Protein AF-A0A395HF43-F1 (afdb_monomer_lite)

Organism: Aspergillus homomorphus (strain CBS 101889) (NCBI:txid1450537)

Secondary structure (DSSP, 8-state):
-EEEPPHHHHHHHHHHHHHHHHHHTT-TT-SSEEEE-TTS-EEEE-HHHHHHHHHHHHHTT--TTEEEEEEEESS-EEEE-TTS-EEEEESSTT-EEETTEE--TTEEEEE-SSEEEEPTTEEEEEEEE---

Radius of gyration: 13.82 Å; chains: 1; bounding box: 33×29×32 Å

Sequence (132 aa):
MIRSLPDEAETVRLEIKRMIASADGGDTLAEVDRLESRDGRVLYMGASLGQKISFLMQSLEIRPDWGWTLWHFPVSKRILNEHHNMQLVPLSGNSTISPGGPLPEGFLTHITEEELTLSPGSTVIIFMKRSS

Foldseek 3Di:
DKDFQDPQLLVLLVVLLVLVVCVVVVPPPRQWDWDQDPVRKIWIDHDVSVVSVVSSCVSVVNDPQKDKTKIAAQAKDKDFQQVLWKKKAWSDQQKAKVPPGGDHHRMIDTGRDRMIIIHHGTIMMMIHRDDD

pLDDT: mean 92.55, std 7.64, range [50.38, 98.31]

Structure (mmCIF, N/CA/C/O backbone):
data_AF-A0A395HF43-F1
#
_entry.id   AF-A0A395HF43-F1
#
loop_
_atom_site.group_PDB
_atom_site.id
_atom_site.type_symbol
_atom_site.label_atom_id
_atom_site.label_alt_id
_atom_site.label_comp_id
_atom_site.label_asym_id
_atom_site.label_entity_id
_atom_site.label_seq_id
_atom_site.pdbx_PDB_ins_code
_atom_site.Cartn_x
_atom_site.Cartn_y
_atom_site.Cartn_z
_atom_site.occupancy
_atom_site.B_iso_or_equiv
_atom_site.auth_seq_id
_atom_site.auth_comp_id
_atom_site.auth_asym_id
_atom_site.auth_atom_id
_atom_site.pdbx_PDB_model_num
ATOM 1 N N . MET A 1 1 ? -8.107 9.956 10.018 1.00 83.12 1 MET A N 1
ATOM 2 C CA . MET A 1 1 ? -7.086 10.462 10.981 1.00 83.12 1 MET A CA 1
ATOM 3 C C . MET A 1 1 ? -5.701 10.196 10.406 1.00 83.12 1 MET A C 1
ATOM 5 O O . MET A 1 1 ? -5.516 9.122 9.853 1.00 83.12 1 MET A O 1
ATOM 9 N N . ILE A 1 2 ? -4.748 11.127 10.508 1.00 92.62 2 ILE A N 1
ATOM 10 C CA . ILE A 1 2 ? -3.366 10.940 10.026 1.00 92.62 2 ILE A CA 1
ATOM 11 C C . ILE A 1 2 ? -2.392 10.936 11.209 1.00 92.62 2 ILE A C 1
ATOM 13 O O . ILE A 1 2 ? -2.533 11.761 12.111 1.00 92.62 2 ILE A O 1
ATOM 17 N N . ARG A 1 3 ? -1.422 10.015 11.222 1.00 95.56 3 ARG A N 1
ATOM 18 C CA . ARG A 1 3 ? -0.340 9.982 12.223 1.00 95.56 3 ARG A CA 1
ATOM 19 C C . ARG A 1 3 ? 1.011 9.705 11.576 1.00 95.56 3 ARG A C 1
ATOM 21 O O . ARG A 1 3 ? 1.072 8.977 10.589 1.00 95.56 3 ARG A O 1
ATOM 28 N N . SER A 1 4 ? 2.079 10.266 12.137 1.00 97.44 4 SER A N 1
ATOM 29 C CA . SER A 1 4 ? 3.449 9.966 11.702 1.00 97.44 4 SER A CA 1
ATOM 30 C C . SER A 1 4 ? 3.786 8.504 11.976 1.00 97.44 4 SER A C 1
ATOM 32 O O . SER A 1 4 ? 3.353 7.947 12.990 1.00 97.44 4 SER A O 1
ATOM 34 N N . LEU A 1 5 ? 4.565 7.892 11.089 1.00 97.62 5 LEU A N 1
ATOM 35 C CA . LEU A 1 5 ? 5.167 6.592 11.353 1.00 97.62 5 LEU A CA 1
ATOM 36 C C . LEU A 1 5 ? 6.283 6.755 12.403 1.00 97.62 5 LEU A C 1
ATOM 38 O O . LEU A 1 5 ? 7.015 7.746 12.347 1.00 97.62 5 LEU A O 1
ATOM 42 N N . PRO A 1 6 ? 6.423 5.815 13.353 1.00 97.25 6 PRO A N 1
ATOM 43 C CA . PRO A 1 6 ? 7.633 5.688 14.166 1.00 97.25 6 PRO A CA 1
ATOM 44 C C . PRO A 1 6 ? 8.872 5.422 13.297 1.00 97.25 6 PRO A C 1
ATOM 46 O O . PRO A 1 6 ? 8.744 4.838 12.221 1.00 97.25 6 PRO A O 1
ATOM 49 N N . ASP A 1 7 ? 10.068 5.764 13.783 1.00 97.38 7 ASP A N 1
ATOM 50 C CA . ASP A 1 7 ? 11.336 5.614 13.040 1.00 97.38 7 ASP A CA 1
ATOM 51 C C . ASP A 1 7 ? 11.560 4.187 12.507 1.00 97.38 7 ASP A C 1
ATOM 53 O O . ASP A 1 7 ? 12.005 3.977 11.375 1.00 97.38 7 ASP A O 1
ATOM 57 N N . GLU A 1 8 ? 11.199 3.186 13.309 1.00 96.94 8 GLU A N 1
ATOM 58 C CA . GLU A 1 8 ? 11.275 1.769 12.947 1.00 96.94 8 GLU A CA 1
ATOM 59 C C . GLU A 1 8 ? 10.332 1.436 11.782 1.00 96.94 8 GLU A C 1
ATOM 61 O O . GLU A 1 8 ? 10.733 0.800 10.807 1.00 96.94 8 GLU A O 1
ATOM 66 N N . ALA A 1 9 ? 9.090 1.925 11.838 1.00 97.94 9 ALA A N 1
ATOM 67 C CA . ALA A 1 9 ? 8.108 1.731 10.777 1.00 97.94 9 ALA A CA 1
ATOM 68 C C . ALA A 1 9 ? 8.503 2.475 9.492 1.00 97.94 9 ALA A C 1
ATOM 70 O O . ALA A 1 9 ? 8.323 1.944 8.396 1.00 97.94 9 ALA A O 1
ATOM 71 N N . GLU A 1 10 ? 9.078 3.674 9.606 1.00 98.31 10 GLU A N 1
ATOM 72 C CA . GLU A 1 10 ? 9.577 4.431 8.456 1.00 98.31 10 GLU A CA 1
ATOM 73 C C . GLU A 1 10 ? 10.765 3.729 7.789 1.00 98.31 10 GLU A C 1
ATOM 75 O O . GLU A 1 10 ? 10.824 3.634 6.561 1.00 98.31 10 GLU A O 1
ATOM 80 N N . THR A 1 11 ? 11.667 3.150 8.584 1.00 98.12 11 THR A N 1
ATOM 81 C CA . THR A 1 11 ? 12.775 2.332 8.073 1.00 98.12 11 THR A CA 1
ATOM 82 C C . THR A 1 11 ? 12.246 1.158 7.248 1.00 98.12 11 THR A C 1
ATOM 84 O O . THR A 1 11 ? 12.660 0.969 6.103 1.00 98.12 11 THR A O 1
ATOM 87 N N . VAL A 1 12 ? 11.263 0.418 7.774 1.00 98.12 12 VAL A N 1
ATOM 88 C CA . VAL A 1 12 ? 10.639 -0.703 7.054 1.00 98.12 12 VAL A CA 1
ATOM 89 C C . VAL A 1 12 ? 9.888 -0.227 5.803 1.00 98.12 12 VAL A C 1
ATOM 91 O O . VAL A 1 12 ? 9.977 -0.865 4.753 1.00 98.12 12 VAL A O 1
ATOM 94 N N . ARG A 1 13 ? 9.192 0.917 5.858 1.00 98.19 13 ARG A N 1
ATOM 95 C CA . ARG A 1 13 ? 8.522 1.515 4.690 1.00 98.19 13 ARG A CA 1
ATOM 96 C C . ARG A 1 13 ? 9.516 1.807 3.561 1.00 98.19 13 ARG A C 1
ATOM 98 O O . ARG A 1 13 ? 9.231 1.506 2.399 1.00 98.19 13 ARG A O 1
ATOM 105 N N . LEU A 1 14 ? 10.682 2.367 3.888 1.00 98.00 14 LEU A N 1
ATOM 106 C CA . LEU A 1 14 ? 11.745 2.655 2.922 1.00 98.00 14 LEU A CA 1
ATOM 107 C C . LEU A 1 14 ? 12.349 1.378 2.324 1.00 98.00 14 LEU A C 1
ATOM 109 O O . LEU A 1 14 ? 12.644 1.350 1.128 1.00 98.00 14 LEU A O 1
ATOM 113 N N . GLU A 1 15 ? 12.505 0.315 3.114 1.00 96.88 15 GLU A N 1
ATOM 114 C CA . GLU A 1 15 ? 12.938 -0.993 2.610 1.00 96.88 15 GLU A CA 1
ATOM 115 C C . GLU A 1 15 ? 11.924 -1.584 1.626 1.00 96.88 15 GLU A C 1
ATOM 117 O O . GLU A 1 15 ? 12.303 -1.946 0.512 1.00 96.88 15 GLU A O 1
ATOM 122 N N . ILE A 1 16 ? 10.634 -1.594 1.979 1.00 97.44 16 ILE A N 1
ATOM 123 C CA . ILE A 1 16 ? 9.555 -2.053 1.090 1.00 97.44 16 ILE A CA 1
ATOM 124 C C . ILE A 1 16 ? 9.562 -1.256 -0.222 1.00 97.44 16 ILE A C 1
ATOM 126 O O . ILE A 1 16 ? 9.480 -1.834 -1.307 1.00 97.44 16 ILE A O 1
ATOM 130 N N . LYS A 1 17 ? 9.726 0.071 -0.145 1.00 96.31 17 LYS A N 1
ATOM 131 C CA . LYS A 1 17 ? 9.822 0.941 -1.325 1.00 96.31 17 LYS A CA 1
ATOM 132 C C . LYS A 1 17 ? 10.992 0.553 -2.241 1.00 96.31 17 LYS A C 1
ATOM 134 O O . LYS A 1 17 ? 10.829 0.552 -3.459 1.00 96.31 17 LYS A O 1
ATOM 139 N N . ARG A 1 18 ? 12.154 0.190 -1.681 1.00 95.25 18 ARG A N 1
ATOM 140 C CA . ARG A 1 18 ? 13.313 -0.293 -2.460 1.00 95.25 18 ARG A CA 1
ATOM 141 C C . ARG A 1 18 ? 13.050 -1.651 -3.109 1.00 95.25 18 ARG A C 1
ATOM 143 O O . ARG A 1 18 ? 13.422 -1.833 -4.264 1.00 95.25 18 ARG A O 1
ATOM 150 N N . MET A 1 19 ? 12.392 -2.571 -2.399 1.00 94.38 19 MET A N 1
ATOM 151 C CA . MET A 1 19 ? 12.032 -3.888 -2.940 1.00 94.38 19 MET A CA 1
ATOM 152 C C . MET A 1 19 ? 11.127 -3.758 -4.173 1.00 94.38 19 MET A C 1
ATOM 154 O O . MET A 1 19 ? 11.365 -4.405 -5.188 1.00 94.38 19 MET A O 1
ATOM 158 N N . ILE A 1 20 ? 10.138 -2.862 -4.116 1.00 93.69 20 ILE A N 1
ATOM 159 C CA . ILE A 1 20 ? 9.240 -2.578 -5.246 1.00 93.69 20 ILE A CA 1
ATOM 160 C C . ILE A 1 20 ? 9.997 -1.955 -6.418 1.00 93.69 20 ILE A C 1
ATOM 162 O O . ILE A 1 20 ? 9.818 -2.385 -7.552 1.00 93.69 20 ILE A O 1
ATOM 166 N N . ALA A 1 21 ? 10.875 -0.984 -6.153 1.00 92.38 21 ALA A N 1
ATOM 167 C CA . ALA A 1 21 ? 11.664 -0.344 -7.203 1.00 92.38 21 ALA A CA 1
ATOM 168 C C . ALA A 1 21 ? 12.579 -1.340 -7.945 1.00 92.38 21 ALA A C 1
ATOM 170 O O . ALA A 1 21 ? 12.746 -1.227 -9.156 1.00 92.38 21 ALA A O 1
ATOM 171 N N . SER A 1 22 ? 13.142 -2.327 -7.237 1.00 90.69 22 SER A N 1
ATOM 172 C CA . SER A 1 22 ? 13.908 -3.429 -7.845 1.00 90.69 22 SER A CA 1
ATOM 173 C C . SER A 1 22 ? 13.019 -4.311 -8.734 1.00 90.69 22 SER A C 1
ATOM 175 O O . SER A 1 22 ? 13.375 -4.564 -9.886 1.00 90.69 22 SER A O 1
ATOM 177 N N . ALA A 1 23 ? 11.825 -4.685 -8.260 1.00 89.50 23 ALA A N 1
ATOM 178 C CA . ALA A 1 23 ? 10.867 -5.472 -9.040 1.00 89.50 23 ALA A CA 1
ATOM 179 C C . ALA A 1 23 ? 10.372 -4.737 -10.301 1.00 89.50 23 ALA A C 1
ATOM 181 O O . ALA A 1 23 ? 10.279 -5.331 -11.374 1.00 89.50 23 ALA A O 1
ATOM 182 N N . ASP A 1 24 ? 10.100 -3.433 -10.206 1.00 88.62 24 ASP A N 1
ATOM 183 C CA . ASP A 1 24 ? 9.729 -2.604 -11.362 1.00 88.62 24 ASP A CA 1
ATOM 184 C C . ASP A 1 24 ? 10.882 -2.436 -12.364 1.00 88.62 24 ASP A C 1
ATOM 186 O O . ASP A 1 24 ? 10.641 -2.256 -13.558 1.00 88.62 24 ASP A O 1
ATOM 190 N N . GLY A 1 25 ? 12.132 -2.534 -11.901 1.00 85.88 25 GLY A N 1
ATOM 191 C CA . GLY A 1 25 ? 13.335 -2.518 -12.736 1.00 85.88 25 GLY A CA 1
ATOM 192 C C . GLY A 1 25 ? 13.578 -3.806 -13.531 1.00 85.88 25 GLY A C 1
ATOM 193 O O . GLY A 1 25 ? 14.526 -3.854 -14.314 1.00 85.88 25 GLY A O 1
ATOM 194 N N . GLY A 1 26 ? 12.743 -4.837 -13.355 1.00 78.81 26 GLY A N 1
ATOM 195 C CA . GLY A 1 26 ? 12.881 -6.120 -14.047 1.00 78.81 26 GLY A CA 1
ATOM 196 C C . GLY A 1 26 ? 13.974 -7.021 -13.472 1.00 78.81 26 GLY A C 1
ATOM 197 O O . GLY A 1 26 ? 14.465 -7.906 -14.174 1.00 78.81 26 GLY A O 1
ATOM 198 N N . ASP A 1 27 ? 14.369 -6.802 -12.217 1.00 79.50 27 ASP A N 1
ATOM 199 C CA . ASP A 1 27 ? 15.318 -7.673 -11.535 1.00 79.50 27 ASP A CA 1
ATOM 200 C C . ASP A 1 27 ? 14.693 -9.057 -11.308 1.00 79.50 27 ASP A C 1
ATOM 202 O O . ASP A 1 27 ? 13.753 -9.225 -10.533 1.00 79.50 27 ASP A O 1
ATOM 206 N N . THR A 1 28 ? 15.218 -10.073 -11.994 1.00 65.25 28 THR A N 1
ATOM 207 C CA . THR A 1 28 ? 14.731 -11.456 -11.885 1.00 65.25 28 THR A CA 1
ATOM 208 C C . THR A 1 28 ? 15.041 -12.100 -10.533 1.00 65.25 28 THR A C 1
ATOM 210 O O . THR A 1 28 ? 14.516 -13.171 -10.243 1.00 65.25 28 THR A O 1
ATOM 213 N N . LEU A 1 29 ? 15.911 -11.481 -9.726 1.00 70.00 29 LEU A N 1
ATOM 214 C CA . LEU A 1 29 ? 16.204 -11.890 -8.352 1.00 70.00 29 LEU A CA 1
ATOM 215 C C . LEU A 1 29 ? 15.362 -11.123 -7.324 1.00 70.00 29 LEU A C 1
ATOM 217 O O . LEU A 1 29 ? 15.551 -11.324 -6.124 1.00 70.00 29 LEU A O 1
ATOM 221 N N . ALA A 1 30 ? 14.450 -10.248 -7.765 1.00 70.69 30 ALA A N 1
ATOM 222 C CA . ALA A 1 30 ? 13.580 -9.522 -6.857 1.00 70.69 30 ALA A CA 1
ATOM 223 C C . ALA A 1 30 ? 12.771 -10.504 -6.000 1.00 70.69 30 ALA A C 1
ATOM 225 O O . ALA A 1 30 ? 12.054 -11.366 -6.502 1.00 70.69 30 ALA A O 1
ATOM 226 N N . GLU A 1 31 ? 12.828 -10.331 -4.680 1.00 83.06 31 GLU A N 1
ATOM 227 C CA . GLU A 1 31 ? 12.067 -11.132 -3.710 1.00 83.06 31 GLU A CA 1
ATOM 228 C C . GLU A 1 31 ? 10.568 -10.749 -3.659 1.00 83.06 31 GLU A C 1
ATOM 230 O O . GLU A 1 31 ? 9.874 -10.976 -2.660 1.00 83.06 31 GLU A O 1
ATOM 235 N N . VAL A 1 32 ? 10.086 -10.099 -4.722 1.00 90.94 32 VAL A N 1
ATOM 236 C CA . VAL A 1 32 ? 8.752 -9.527 -4.868 1.00 90.94 32 VAL A CA 1
ATOM 237 C C . VAL A 1 32 ? 8.188 -9.925 -6.222 1.00 90.94 32 VAL A C 1
ATOM 239 O O . VAL A 1 32 ? 8.710 -9.545 -7.268 1.00 90.94 32 VAL A O 1
ATOM 242 N N . ASP A 1 33 ? 7.066 -10.625 -6.186 1.00 90.44 33 ASP A N 1
ATOM 243 C CA . ASP A 1 33 ? 6.250 -10.909 -7.351 1.00 90.44 33 ASP A CA 1
ATOM 244 C C . ASP A 1 33 ? 5.471 -9.656 -7.753 1.00 90.44 33 ASP A C 1
ATOM 246 O O . ASP A 1 33 ? 4.800 -9.026 -6.929 1.00 90.44 33 ASP A O 1
ATOM 250 N N . ARG A 1 34 ? 5.526 -9.327 -9.045 1.00 92.88 34 ARG A N 1
ATOM 251 C CA . ARG A 1 34 ? 4.811 -8.208 -9.662 1.00 92.88 34 ARG A CA 1
ATOM 252 C C . ARG A 1 34 ? 3.757 -8.751 -10.621 1.00 92.88 34 ARG A C 1
ATOM 254 O O . ARG A 1 34 ? 4.093 -9.306 -11.664 1.00 92.88 34 ARG A O 1
ATOM 261 N N . LEU A 1 35 ? 2.483 -8.566 -10.292 1.00 92.88 35 LEU A N 1
ATOM 26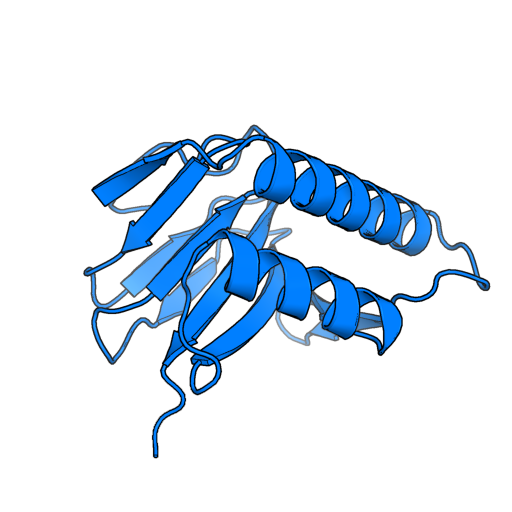2 C CA . LEU A 1 35 ? 1.363 -9.090 -11.075 1.00 92.88 35 LEU A CA 1
ATOM 263 C C . LEU A 1 35 ? 0.491 -7.953 -11.597 1.00 92.88 35 LEU A C 1
ATOM 265 O O . LEU A 1 35 ? -0.051 -7.166 -10.825 1.00 92.88 35 LEU A O 1
ATOM 269 N N . GLU A 1 36 ? 0.310 -7.887 -12.912 1.00 94.62 36 GLU A N 1
ATOM 270 C CA . GLU A 1 36 ? -0.627 -6.945 -13.516 1.00 94.62 36 GLU A CA 1
ATOM 271 C C . GLU A 1 36 ? -2.051 -7.514 -13.473 1.00 94.62 36 GLU A C 1
ATOM 273 O O . GLU A 1 36 ? -2.343 -8.603 -13.970 1.00 94.62 36 GLU A O 1
ATOM 278 N N . SER A 1 37 ? -2.950 -6.771 -12.840 1.00 91.31 37 SER A N 1
ATOM 279 C CA . SER A 1 37 ? -4.377 -7.054 -12.816 1.00 91.31 37 SER A CA 1
ATOM 280 C C . SER A 1 37 ? -5.016 -6.660 -14.147 1.00 91.31 37 SER A C 1
ATOM 282 O O . SER A 1 37 ? -4.591 -5.721 -14.814 1.00 91.31 37 SER A O 1
ATOM 284 N N . ARG A 1 38 ? -6.124 -7.321 -14.502 1.00 89.88 38 ARG A N 1
ATOM 285 C CA . ARG A 1 38 ? -6.900 -7.030 -15.725 1.00 89.88 38 ARG A CA 1
ATOM 286 C C . ARG A 1 38 ? -7.361 -5.576 -15.830 1.00 89.88 38 ARG A C 1
ATOM 288 O O . ARG A 1 38 ? -7.647 -5.100 -16.921 1.00 89.88 38 ARG A O 1
ATOM 295 N N . ASP A 1 39 ? -7.491 -4.895 -14.697 1.00 86.75 39 ASP A N 1
ATOM 296 C CA . ASP A 1 39 ? -7.902 -3.494 -14.622 1.00 86.75 39 ASP A CA 1
ATOM 297 C C . ASP A 1 39 ? -6.729 -2.498 -14.643 1.00 86.75 39 ASP A C 1
ATOM 299 O O . ASP A 1 39 ? -6.944 -1.310 -14.375 1.00 86.75 39 ASP A O 1
ATOM 303 N N . GLY A 1 40 ? -5.522 -2.981 -14.957 1.00 91.62 40 GLY A N 1
ATOM 304 C CA . GLY A 1 40 ? -4.293 -2.208 -15.123 1.00 91.62 40 GLY A CA 1
ATOM 305 C C . GLY A 1 40 ? -3.564 -1.882 -13.821 1.00 91.62 40 GLY A C 1
ATOM 306 O O . GLY A 1 40 ? -2.533 -1.220 -13.858 1.00 91.62 40 GLY A O 1
ATOM 307 N N . ARG A 1 41 ? -4.075 -2.299 -12.655 1.00 95.19 41 ARG A N 1
ATOM 308 C CA . ARG A 1 41 ? -3.341 -2.156 -11.388 1.00 95.19 41 ARG A CA 1
ATOM 309 C C . ARG A 1 41 ? -2.208 -3.168 -11.309 1.00 95.19 41 ARG A C 1
ATOM 311 O O . ARG A 1 41 ? -2.317 -4.258 -11.857 1.00 95.19 41 ARG A O 1
ATOM 318 N N . VAL A 1 42 ? -1.169 -2.847 -10.551 1.00 96.50 42 VAL A N 1
ATOM 319 C CA . VAL A 1 42 ? -0.065 -3.778 -10.292 1.00 96.50 42 VAL A CA 1
ATOM 320 C C . VAL A 1 42 ? -0.110 -4.198 -8.831 1.00 96.50 42 VAL A C 1
ATOM 322 O O . VAL A 1 42 ? -0.049 -3.349 -7.943 1.00 96.50 42 VAL A O 1
ATOM 325 N N . LEU A 1 43 ? -0.264 -5.497 -8.589 1.00 96.31 43 LEU A N 1
ATOM 326 C CA . LEU A 1 43 ? -0.165 -6.119 -7.273 1.00 96.31 43 LEU A CA 1
ATOM 327 C C . LEU A 1 43 ? 1.287 -6.504 -7.016 1.00 96.31 43 LEU A C 1
ATOM 329 O O . LEU A 1 43 ? 1.904 -7.157 -7.858 1.00 96.31 43 LEU A O 1
ATOM 333 N N . TYR A 1 44 ? 1.785 -6.167 -5.832 1.00 96.38 44 TYR A N 1
ATOM 334 C CA . TYR A 1 44 ? 3.056 -6.680 -5.340 1.00 96.38 44 TYR A CA 1
ATOM 335 C C . TYR A 1 44 ? 2.807 -7.658 -4.201 1.00 96.38 44 TYR A C 1
ATOM 337 O O . TYR A 1 44 ? 2.058 -7.370 -3.261 1.00 96.38 44 TYR A O 1
ATOM 345 N N . MET A 1 45 ? 3.442 -8.819 -4.284 1.00 94.44 45 MET A N 1
ATOM 346 C CA . MET A 1 45 ? 3.363 -9.864 -3.269 1.00 94.44 45 MET A CA 1
ATOM 347 C C . MET A 1 45 ? 4.673 -10.655 -3.207 1.00 94.44 45 MET A C 1
ATOM 349 O O . MET A 1 45 ? 5.637 -10.290 -3.862 1.00 94.44 45 MET A O 1
ATOM 353 N N . GLY A 1 46 ? 4.749 -11.680 -2.365 1.00 93.50 46 GLY A N 1
ATOM 354 C CA . GLY A 1 46 ? 5.965 -12.477 -2.180 1.00 93.50 46 GLY A CA 1
ATOM 355 C C . GLY A 1 46 ? 6.298 -12.668 -0.706 1.00 93.50 46 GLY A C 1
ATOM 356 O O . GLY A 1 46 ? 5.874 -11.887 0.151 1.00 93.50 46 GLY A O 1
ATOM 357 N N . ALA A 1 47 ? 7.033 -13.734 -0.393 1.00 93.06 47 ALA A N 1
ATOM 358 C CA . ALA A 1 47 ? 7.300 -14.129 0.989 1.00 93.06 47 ALA A CA 1
ATOM 359 C C . ALA A 1 47 ? 8.106 -13.066 1.754 1.00 93.06 47 ALA A C 1
ATOM 361 O O . ALA A 1 47 ? 7.706 -12.676 2.852 1.00 93.06 47 ALA A O 1
ATOM 362 N N . SER A 1 48 ? 9.185 -12.545 1.162 1.00 93.56 48 SER A N 1
ATOM 363 C CA . SER A 1 48 ? 10.011 -11.509 1.792 1.00 93.56 48 SER A CA 1
ATOM 364 C C . SER A 1 48 ? 9.250 -10.202 1.987 1.00 93.56 48 SER A C 1
ATOM 366 O O . SER A 1 48 ? 9.305 -9.608 3.066 1.00 93.56 48 SER A O 1
ATOM 368 N N . LEU A 1 49 ? 8.472 -9.775 0.983 1.00 95.88 49 LEU A N 1
ATOM 369 C CA . LEU A 1 49 ? 7.603 -8.604 1.117 1.00 95.88 49 LEU A CA 1
ATOM 370 C C . LEU A 1 49 ? 6.581 -8.806 2.241 1.00 95.88 49 LEU A C 1
ATOM 372 O O . LEU A 1 49 ? 6.389 -7.920 3.072 1.00 95.88 49 LEU A O 1
ATOM 376 N N . GLY A 1 50 ? 5.966 -9.988 2.311 1.00 95.75 50 GLY A N 1
ATOM 377 C CA . GLY A 1 50 ? 5.016 -10.329 3.365 1.00 95.75 50 GLY A CA 1
ATOM 378 C C . GLY A 1 50 ? 5.631 -10.310 4.763 1.00 95.75 50 GLY A C 1
ATOM 379 O O . GLY A 1 50 ? 4.986 -9.833 5.698 1.00 95.75 50 GLY A O 1
ATOM 380 N N . GLN A 1 51 ? 6.884 -10.748 4.917 1.00 95.62 51 GLN A N 1
ATOM 381 C CA . GLN A 1 51 ? 7.613 -10.633 6.183 1.00 95.62 51 GLN A CA 1
ATOM 382 C C . GLN A 1 51 ? 7.831 -9.166 6.565 1.00 95.62 51 GLN A C 1
ATOM 384 O O . GLN A 1 51 ? 7.502 -8.774 7.683 1.00 95.62 51 GLN A O 1
ATOM 389 N N . LYS A 1 52 ? 8.304 -8.327 5.633 1.00 96.50 52 LYS A N 1
ATOM 390 C CA . LYS A 1 52 ? 8.499 -6.888 5.880 1.00 96.50 52 LYS A CA 1
ATOM 391 C C . LYS A 1 52 ? 7.200 -6.173 6.236 1.00 96.50 52 LYS A C 1
ATOM 393 O O . LYS A 1 52 ? 7.177 -5.397 7.185 1.00 96.50 52 LYS A O 1
ATOM 398 N N . ILE A 1 53 ? 6.103 -6.474 5.544 1.00 97.19 53 ILE A N 1
ATOM 399 C CA . ILE A 1 53 ? 4.795 -5.894 5.869 1.00 97.19 53 ILE A CA 1
ATOM 400 C C . ILE A 1 53 ? 4.292 -6.391 7.229 1.00 97.19 53 ILE A C 1
ATOM 402 O O . ILE A 1 53 ? 3.710 -5.608 7.972 1.00 97.19 53 ILE A O 1
ATOM 406 N N . SER A 1 54 ? 4.568 -7.641 7.609 1.00 96.06 54 SER A N 1
ATOM 407 C CA . SER A 1 54 ? 4.228 -8.149 8.947 1.00 96.06 54 SER A CA 1
ATOM 408 C C . SER A 1 54 ? 4.981 -7.396 10.051 1.00 96.06 54 SER A C 1
ATOM 410 O O . SER A 1 54 ? 4.369 -7.005 11.045 1.00 96.06 54 SER A O 1
ATOM 412 N N . PHE A 1 55 ? 6.276 -7.113 9.858 1.00 96.69 55 PHE A N 1
ATOM 413 C CA . PHE A 1 55 ? 7.036 -6.251 10.770 1.00 96.69 55 PHE A CA 1
ATOM 414 C C . PHE A 1 55 ? 6.473 -4.826 10.809 1.00 96.69 55 PHE A C 1
ATOM 416 O O . PHE A 1 55 ? 6.293 -4.271 11.890 1.00 96.69 55 PHE A O 1
ATOM 423 N N . LEU A 1 56 ? 6.114 -4.256 9.653 1.00 97.75 56 LEU A N 1
ATOM 424 C CA . LEU A 1 56 ? 5.488 -2.934 9.586 1.00 97.75 56 LEU A CA 1
ATOM 425 C C . LEU A 1 56 ? 4.162 -2.891 10.361 1.00 97.75 56 LEU A C 1
ATOM 427 O O . LEU A 1 56 ? 3.926 -1.951 11.115 1.00 97.75 56 LEU A O 1
ATOM 431 N N . MET A 1 57 ? 3.308 -3.907 10.211 1.00 96.81 57 MET A N 1
ATOM 432 C CA . MET A 1 57 ? 2.055 -4.018 10.965 1.00 96.81 57 MET A CA 1
ATOM 433 C C . MET A 1 57 ? 2.312 -4.051 12.473 1.00 96.81 57 MET A C 1
ATOM 435 O O . MET A 1 57 ? 1.620 -3.352 13.209 1.00 96.81 57 MET A O 1
ATOM 439 N N . GLN A 1 58 ? 3.326 -4.798 12.925 1.00 96.12 58 GLN A N 1
ATOM 440 C CA . GLN A 1 58 ? 3.715 -4.854 14.335 1.00 96.12 58 GLN A CA 1
ATOM 441 C C . GLN A 1 58 ? 4.167 -3.484 14.859 1.00 96.12 58 GLN A C 1
ATOM 443 O O . GLN A 1 58 ? 3.653 -3.037 15.882 1.00 96.12 58 GLN A O 1
ATOM 448 N N . SER A 1 59 ? 5.065 -2.790 14.149 1.00 96.50 59 SER A N 1
ATOM 449 C CA . SER A 1 59 ? 5.536 -1.446 14.530 1.00 96.50 59 SER A CA 1
ATOM 450 C C . SER A 1 59 ? 4.426 -0.391 14.515 1.00 96.50 59 SER A C 1
ATOM 452 O O . SER A 1 59 ? 4.518 0.626 15.198 1.00 96.50 59 SER A O 1
ATOM 454 N N . LEU A 1 60 ? 3.368 -0.618 13.735 1.00 96.38 60 LEU A N 1
ATOM 455 C CA . LEU A 1 60 ? 2.189 0.241 13.685 1.00 96.38 60 LEU A CA 1
ATOM 456 C C . LEU A 1 60 ? 1.069 -0.213 14.623 1.00 96.38 60 LEU A C 1
ATOM 458 O O . LEU A 1 60 ? 0.008 0.407 14.609 1.00 96.38 60 LEU A O 1
ATOM 462 N N . GLU A 1 61 ? 1.268 -1.253 15.431 1.00 94.88 61 GLU A N 1
ATOM 463 C CA . GLU A 1 61 ? 0.233 -1.801 16.319 1.00 94.88 61 GLU A CA 1
ATOM 464 C C . GLU A 1 61 ? -1.056 -2.192 15.560 1.00 94.88 61 GLU A C 1
ATOM 466 O O . GLU A 1 61 ? -2.163 -2.191 16.104 1.00 94.88 61 GLU A O 1
ATOM 471 N N . ILE A 1 62 ? -0.924 -2.532 14.273 1.00 93.81 62 ILE A N 1
ATOM 472 C CA . ILE A 1 62 ? -2.017 -3.064 13.463 1.00 93.81 62 ILE A CA 1
ATOM 473 C C . ILE A 1 62 ? -2.185 -4.527 13.839 1.00 93.81 62 ILE A C 1
ATOM 475 O O . ILE A 1 62 ? -1.236 -5.312 13.836 1.00 93.81 62 ILE A O 1
ATOM 479 N N . ARG A 1 63 ? -3.417 -4.901 14.177 1.00 90.19 63 ARG A N 1
ATOM 480 C CA . ARG A 1 63 ? -3.697 -6.239 14.685 1.00 90.19 63 ARG A CA 1
ATOM 481 C C . ARG A 1 63 ? -3.382 -7.317 13.632 1.00 90.19 63 ARG A C 1
ATOM 483 O O . ARG A 1 63 ? -3.687 -7.127 12.453 1.00 90.19 63 ARG A O 1
ATOM 490 N N . PRO A 1 64 ? -2.862 -8.484 14.044 1.00 86.06 64 PRO A N 1
ATOM 491 C CA . PRO A 1 64 ? -2.453 -9.547 13.124 1.00 86.06 64 PRO A CA 1
ATOM 492 C C . PRO A 1 64 ? -3.622 -10.237 12.399 1.00 86.06 64 PRO A C 1
ATOM 494 O O . PRO A 1 64 ? -3.396 -10.959 11.433 1.00 86.06 64 PRO A O 1
ATOM 497 N N . ASP A 1 65 ? -4.872 -10.031 12.837 1.00 89.25 65 ASP A N 1
ATOM 498 C CA . ASP A 1 65 ? -6.075 -10.518 12.144 1.00 89.25 65 ASP A CA 1
ATOM 499 C C . ASP A 1 65 ? -6.413 -9.709 10.878 1.00 89.25 65 ASP A C 1
ATOM 501 O O . ASP A 1 65 ? -7.276 -10.106 10.090 1.00 89.25 65 ASP A O 1
ATOM 505 N N . TRP A 1 66 ? -5.743 -8.575 10.662 1.00 93.12 66 TRP A N 1
ATOM 506 C CA . TRP A 1 66 ? -5.935 -7.751 9.477 1.00 93.12 66 TRP A CA 1
ATOM 507 C C . TRP A 1 66 ? -5.210 -8.332 8.265 1.00 93.12 66 TRP A C 1
ATOM 509 O O . TRP A 1 66 ? -4.124 -8.900 8.355 1.00 93.12 66 TRP A O 1
ATOM 519 N N . GLY A 1 67 ? -5.832 -8.175 7.101 1.00 93.44 67 GLY A N 1
ATOM 520 C CA . GLY A 1 67 ? -5.196 -8.414 5.819 1.00 93.44 67 GLY A CA 1
ATOM 521 C C . GLY A 1 67 ? -4.447 -7.175 5.343 1.00 93.44 67 GLY A C 1
ATOM 522 O O . GLY A 1 67 ? -4.743 -6.048 5.747 1.00 93.44 67 GLY A O 1
ATOM 523 N N . TRP A 1 68 ? -3.510 -7.394 4.431 1.00 95.62 68 TRP A N 1
ATOM 524 C CA . TRP A 1 68 ? -2.832 -6.329 3.712 1.00 95.62 68 TRP A CA 1
ATOM 525 C C . TRP A 1 68 ? -2.836 -6.613 2.214 1.00 95.62 68 TRP A C 1
ATOM 527 O O . TRP A 1 68 ? -2.933 -7.762 1.780 1.00 95.62 68 TRP A O 1
ATOM 537 N N . THR A 1 69 ? -2.717 -5.555 1.423 1.00 95.81 69 THR A N 1
ATOM 538 C CA . THR A 1 69 ? -2.433 -5.640 -0.007 1.00 95.81 69 THR A CA 1
ATOM 539 C C . THR A 1 69 ? -1.579 -4.450 -0.427 1.00 95.81 69 THR A C 1
ATOM 541 O O . THR A 1 69 ? -1.733 -3.358 0.118 1.00 95.81 69 THR A O 1
ATOM 544 N N . LEU A 1 70 ? -0.681 -4.649 -1.390 1.00 97.44 70 LEU A N 1
ATOM 545 C CA . LEU A 1 70 ? 0.194 -3.595 -1.895 1.00 97.44 70 LEU A CA 1
ATOM 546 C C . LEU A 1 70 ? -0.069 -3.385 -3.379 1.00 97.44 70 LEU A C 1
ATOM 548 O O . LEU A 1 70 ? 0.164 -4.281 -4.187 1.00 97.44 70 LEU A O 1
ATOM 552 N N . TRP A 1 71 ? -0.567 -2.202 -3.726 1.00 96.94 71 TRP A N 1
ATOM 553 C CA . TRP A 1 71 ? -0.976 -1.886 -5.089 1.00 96.94 71 TRP A CA 1
ATOM 554 C C . TRP A 1 71 ? -0.261 -0.655 -5.615 1.00 96.94 71 TRP A C 1
ATOM 556 O O . TRP A 1 71 ? -0.128 0.341 -4.903 1.00 96.94 71 TRP A O 1
ATOM 566 N N . HIS A 1 72 ? 0.098 -0.703 -6.893 1.00 97.25 72 HIS A N 1
ATOM 567 C CA . HIS A 1 72 ? 0.326 0.479 -7.710 1.00 97.25 72 HIS A CA 1
ATOM 568 C C . HIS A 1 72 ? -0.874 0.725 -8.634 1.00 97.25 72 HIS A C 1
ATOM 570 O O . HIS A 1 72 ? -1.450 -0.205 -9.211 1.00 97.25 72 HIS A O 1
ATOM 576 N N . PHE A 1 73 ? -1.249 1.996 -8.762 1.00 96.38 73 PHE A N 1
ATOM 577 C CA . PHE A 1 73 ? -2.420 2.481 -9.481 1.00 96.38 73 PHE A CA 1
ATOM 578 C C . PHE A 1 73 ? -1.986 3.392 -10.638 1.00 96.38 73 PHE A C 1
ATOM 580 O O . PHE A 1 73 ? -1.931 4.609 -10.459 1.00 96.38 73 PHE A O 1
ATOM 587 N N . PRO A 1 74 ? -1.708 2.860 -11.845 1.00 95.00 74 PRO A N 1
ATOM 588 C CA . PRO A 1 74 ? -1.316 3.690 -12.991 1.00 95.00 74 PRO A CA 1
ATOM 589 C C . PRO A 1 74 ? -2.385 4.709 -13.395 1.00 95.00 74 PRO A C 1
ATOM 591 O O . PRO A 1 74 ? -2.079 5.790 -13.888 1.00 95.00 74 PRO A O 1
ATOM 594 N N . VAL A 1 75 ? -3.651 4.368 -13.158 1.00 94.56 75 VAL A N 1
ATOM 595 C CA . VAL A 1 75 ? -4.814 5.226 -13.384 1.00 94.56 75 VAL A CA 1
ATOM 596 C C . VAL A 1 75 ? -5.605 5.385 -12.093 1.00 94.56 75 VAL A C 1
ATOM 598 O O . VAL A 1 75 ? -5.513 4.556 -11.189 1.00 94.56 75 VAL A O 1
ATOM 601 N N . SER A 1 76 ? -6.419 6.438 -12.039 1.00 94.25 76 SER A N 1
ATOM 602 C CA . SER A 1 76 ? -7.308 6.698 -10.910 1.00 94.25 76 SER A CA 1
ATOM 603 C C . SER A 1 76 ? -8.257 5.521 -10.682 1.00 94.25 76 SER A C 1
ATOM 605 O O . SER A 1 76 ? -8.869 5.021 -11.635 1.00 94.25 76 SER A O 1
ATOM 607 N N . LYS A 1 77 ? -8.378 5.063 -9.433 1.00 94.56 77 LYS A N 1
ATOM 608 C CA . LYS A 1 77 ? -9.234 3.921 -9.087 1.00 94.56 77 LYS A CA 1
ATOM 609 C C . LYS A 1 77 ? -9.926 4.101 -7.754 1.00 94.56 77 LYS A C 1
ATOM 611 O O . LYS A 1 77 ? -9.324 4.517 -6.767 1.00 94.56 77 LYS A O 1
ATOM 616 N N . ARG A 1 78 ? -11.189 3.682 -7.748 1.00 94.31 78 ARG A N 1
ATOM 617 C CA . ARG A 1 78 ? -11.995 3.5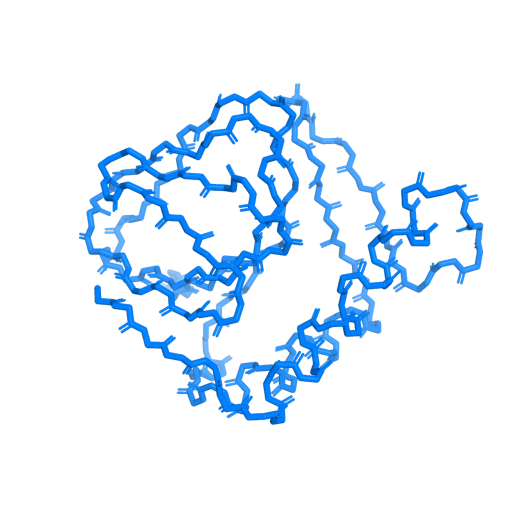43 -6.546 1.00 94.31 78 ARG A CA 1
ATOM 618 C C . ARG A 1 78 ? -11.587 2.297 -5.760 1.00 94.31 78 ARG A C 1
ATOM 620 O O . ARG A 1 78 ? -11.405 1.229 -6.346 1.00 94.31 78 ARG A O 1
ATOM 627 N N . ILE A 1 79 ? -11.504 2.440 -4.444 1.00 92.62 79 ILE A N 1
ATOM 628 C CA . ILE A 1 79 ? -11.321 1.369 -3.469 1.00 92.62 79 ILE A CA 1
ATOM 629 C C . ILE A 1 79 ? -12.529 1.382 -2.532 1.00 92.62 79 ILE A C 1
ATOM 631 O O . ILE A 1 79 ? -12.951 2.445 -2.079 1.00 92.62 79 ILE A O 1
ATOM 635 N N . LEU A 1 80 ? -13.070 0.195 -2.258 1.00 92.19 80 LEU A N 1
ATOM 636 C CA . LEU A 1 80 ? -14.149 -0.005 -1.296 1.00 92.19 80 LEU A CA 1
ATOM 637 C C . LEU A 1 80 ? -13.568 -0.264 0.097 1.00 92.19 80 LEU A C 1
ATOM 639 O O . LEU A 1 80 ? -12.625 -1.038 0.254 1.00 92.19 80 LEU A O 1
ATOM 643 N N . ASN A 1 81 ? -14.154 0.379 1.097 1.00 90.94 81 ASN A N 1
ATOM 644 C CA . ASN A 1 81 ? -13.850 0.258 2.515 1.00 90.94 81 ASN A CA 1
ATOM 645 C C . ASN A 1 81 ? -15.145 -0.091 3.262 1.00 90.94 81 ASN A C 1
ATOM 647 O O . ASN A 1 81 ? -15.630 0.667 4.097 1.00 90.94 81 ASN A O 1
ATOM 651 N N . GLU A 1 82 ? -15.712 -1.254 2.938 1.00 87.31 82 GLU A N 1
ATOM 652 C CA . GLU A 1 82 ? -17.028 -1.715 3.417 1.00 87.31 82 GLU A CA 1
ATOM 653 C C . GLU A 1 82 ? -17.158 -1.705 4.952 1.00 87.31 82 GLU A C 1
ATOM 655 O O . GLU A 1 82 ? -18.243 -1.527 5.495 1.00 87.31 82 GLU A O 1
ATOM 660 N N . HIS A 1 83 ? -16.040 -1.869 5.666 1.00 87.75 83 HIS A N 1
ATOM 661 C CA . HIS A 1 83 ? -15.997 -1.894 7.133 1.00 87.75 83 HIS A CA 1
ATOM 662 C C . HIS A 1 83 ? -15.653 -0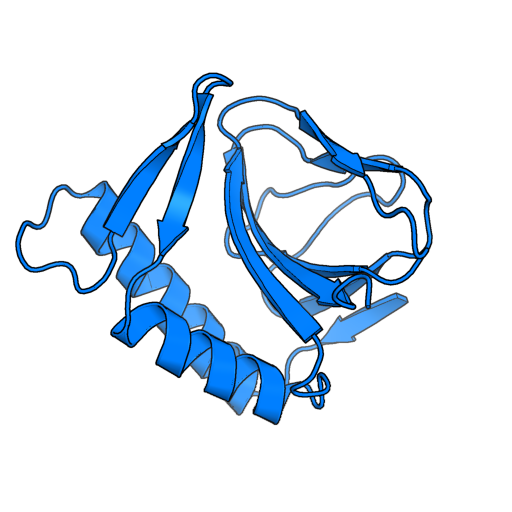.543 7.766 1.00 87.75 83 HIS A C 1
ATOM 664 O O . HIS A 1 83 ? -15.446 -0.490 8.980 1.00 87.75 83 HIS A O 1
ATOM 670 N N . HIS A 1 84 ? -15.540 0.529 6.972 1.00 90.19 84 HIS A N 1
ATOM 671 C CA . HIS A 1 84 ? -15.159 1.872 7.425 1.00 90.19 84 HIS A CA 1
ATOM 672 C C . HIS A 1 84 ? -13.867 1.882 8.260 1.00 90.19 84 HIS A C 1
ATOM 674 O O . HIS A 1 84 ? -13.715 2.649 9.213 1.00 90.19 84 HIS A O 1
ATOM 680 N N . ASN A 1 85 ? -12.943 0.970 7.951 1.00 91.31 85 ASN A N 1
ATOM 681 C CA . ASN A 1 85 ? -11.779 0.716 8.783 1.00 91.31 85 ASN A CA 1
ATOM 682 C C . ASN A 1 85 ? -10.599 0.226 7.943 1.00 91.31 85 ASN A C 1
ATOM 684 O O . ASN A 1 85 ? -10.155 -0.919 8.044 1.00 91.31 85 ASN A O 1
ATOM 688 N N . MET A 1 86 ? -10.111 1.129 7.098 1.00 93.75 86 MET A N 1
ATOM 689 C CA . MET A 1 86 ? -8.958 0.923 6.235 1.00 93.75 86 MET A CA 1
ATOM 690 C C . MET A 1 86 ? -7.819 1.816 6.706 1.00 93.75 86 MET A C 1
ATOM 692 O O . MET A 1 86 ? -8.035 2.966 7.085 1.00 93.75 86 MET A O 1
ATOM 696 N N . GLN A 1 87 ? -6.595 1.300 6.685 1.00 95.88 87 GLN A N 1
ATOM 697 C CA . GLN A 1 87 ? -5.409 2.102 6.963 1.00 95.88 87 GLN A CA 1
ATOM 698 C C . GLN A 1 87 ? -4.459 2.069 5.773 1.00 95.88 87 GLN A C 1
ATOM 700 O O . GLN A 1 87 ? -4.225 1.012 5.190 1.00 95.88 87 GLN A O 1
ATOM 705 N N . LEU A 1 88 ? -3.930 3.233 5.410 1.00 97.12 88 LEU A N 1
ATOM 706 C CA . LEU A 1 88 ? -3.113 3.431 4.220 1.00 97.12 88 LEU A CA 1
ATOM 707 C C . LEU A 1 88 ? -1.710 3.903 4.598 1.00 97.12 88 LEU A C 1
ATOM 709 O O . LEU A 1 88 ? -1.572 4.862 5.359 1.00 97.12 88 LEU A O 1
ATOM 713 N N . VAL A 1 89 ? -0.690 3.271 4.013 1.00 98.12 89 VAL A N 1
ATOM 714 C CA . VAL A 1 89 ? 0.702 3.748 4.037 1.00 98.12 89 VAL A CA 1
ATOM 715 C C . VAL A 1 89 ? 1.161 3.999 2.598 1.00 98.12 89 VAL A C 1
ATOM 717 O O . VAL A 1 89 ? 1.322 3.042 1.834 1.00 98.12 89 VAL A O 1
ATOM 720 N N . PRO A 1 90 ? 1.363 5.261 2.188 1.00 97.44 90 PRO A N 1
ATOM 721 C CA . PRO A 1 90 ? 1.845 5.594 0.853 1.00 97.44 90 PRO A CA 1
ATOM 722 C C . PRO A 1 90 ? 3.342 5.301 0.688 1.00 97.44 90 PRO A C 1
ATOM 724 O O . PRO A 1 90 ? 4.164 5.523 1.581 1.00 97.44 90 PRO A O 1
ATOM 727 N N . LEU A 1 91 ? 3.699 4.847 -0.510 1.00 97.25 91 LEU A N 1
ATOM 728 C CA . LEU A 1 91 ? 5.073 4.612 -0.959 1.00 97.25 91 LEU A CA 1
ATOM 729 C C . LEU A 1 91 ? 5.499 5.571 -2.084 1.00 97.25 91 LEU A C 1
ATOM 731 O O . LEU A 1 91 ? 6.666 5.562 -2.476 1.00 97.25 91 LEU A O 1
ATOM 735 N N . SER A 1 92 ? 4.577 6.406 -2.571 1.00 94.12 92 SER A N 1
ATOM 736 C CA . SER A 1 92 ? 4.813 7.460 -3.564 1.00 94.12 92 SER A CA 1
ATOM 737 C C . SER A 1 92 ? 4.364 8.834 -3.052 1.00 94.12 92 SER A C 1
ATOM 739 O O . SER A 1 92 ? 3.244 8.993 -2.559 1.00 94.12 92 SER A O 1
ATOM 741 N N . GLY A 1 93 ? 5.224 9.841 -3.216 1.00 88.38 93 GLY A N 1
ATOM 742 C CA . GLY A 1 93 ? 5.069 11.171 -2.612 1.00 88.38 93 GLY A CA 1
ATOM 743 C C . GLY A 1 93 ? 3.991 12.076 -3.213 1.00 88.38 93 GLY A C 1
ATOM 744 O O . GLY A 1 93 ? 3.717 13.132 -2.656 1.00 88.38 93 GLY A O 1
ATOM 745 N N . ASN A 1 94 ? 3.370 11.687 -4.325 1.00 88.38 94 ASN A N 1
ATOM 746 C CA . ASN A 1 94 ? 2.310 12.439 -5.007 1.00 88.38 94 ASN A CA 1
ATOM 747 C C . ASN A 1 94 ? 0.919 11.793 -4.864 1.00 88.38 94 ASN A C 1
ATOM 749 O O . ASN A 1 94 ? -0.010 12.173 -5.577 1.00 88.38 94 ASN A O 1
ATOM 753 N N . SER A 1 95 ? 0.775 10.813 -3.970 1.00 94.44 95 SER A N 1
ATOM 754 C CA . SER A 1 95 ? -0.494 10.116 -3.759 1.00 94.44 95 SER A CA 1
ATOM 755 C C . SER A 1 95 ? -1.530 11.052 -3.139 1.00 94.44 95 SER A C 1
ATOM 757 O O . SER A 1 95 ? -1.251 11.757 -2.169 1.00 94.44 95 SER A O 1
ATOM 759 N N . THR A 1 96 ? -2.749 11.030 -3.665 1.00 96.12 96 THR A N 1
ATOM 760 C CA . THR A 1 96 ? -3.902 11.728 -3.085 1.00 96.12 96 THR A CA 1
ATOM 761 C C . THR A 1 96 ? -5.118 10.809 -3.078 1.00 96.12 96 THR A C 1
ATOM 763 O O . THR A 1 96 ? -5.228 9.896 -3.901 1.00 96.12 96 THR A O 1
ATOM 766 N N . ILE A 1 97 ? -6.023 11.047 -2.133 1.00 95.50 97 ILE A N 1
ATOM 767 C CA . ILE A 1 97 ? -7.304 10.363 -1.997 1.00 95.50 97 ILE A CA 1
ATOM 768 C C . ILE A 1 97 ? -8.456 11.356 -2.168 1.00 95.50 97 ILE A C 1
ATOM 770 O O . ILE A 1 97 ? -8.370 12.520 -1.772 1.00 95.50 97 ILE A O 1
ATOM 774 N N . SER A 1 98 ? -9.552 10.898 -2.764 1.00 94.38 98 SER A N 1
ATOM 775 C CA . SER A 1 98 ? -10.800 11.654 -2.855 1.00 94.38 98 SER A CA 1
ATOM 776 C C . SER A 1 98 ? -11.964 10.807 -2.334 1.00 94.38 98 SER A C 1
ATOM 778 O O . SER A 1 98 ? -12.2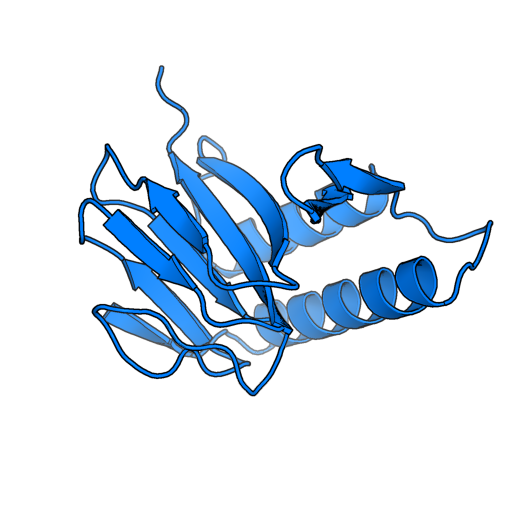00 9.737 -2.901 1.00 94.38 98 SER A O 1
ATOM 780 N N . PRO A 1 99 ? -12.681 11.251 -1.285 1.00 91.25 99 PRO A N 1
ATOM 781 C CA . PRO A 1 99 ? -12.378 12.415 -0.436 1.00 91.25 99 PRO A CA 1
ATOM 782 C C . PRO A 1 99 ? -11.091 12.212 0.399 1.00 91.25 99 PRO A C 1
ATOM 784 O O . PRO A 1 99 ? -10.602 11.095 0.531 1.00 91.25 99 PRO A O 1
ATOM 787 N N . GLY A 1 100 ? -10.533 13.294 0.958 1.00 84.88 100 GLY A N 1
ATOM 788 C CA . GLY A 1 100 ? -9.466 13.216 1.976 1.00 84.88 100 GLY A CA 1
ATOM 789 C C . GLY A 1 100 ? -8.148 13.933 1.652 1.00 84.88 100 GLY A C 1
ATOM 790 O O . GLY A 1 100 ? -7.402 14.254 2.571 1.00 84.88 100 GLY A O 1
ATOM 791 N N . GLY A 1 101 ? -7.881 14.272 0.388 1.00 92.38 101 GLY A N 1
ATOM 792 C CA . GLY A 1 101 ? -6.736 15.102 0.004 1.00 92.38 101 GLY A CA 1
ATOM 793 C C . GLY A 1 101 ? -5.398 14.343 -0.052 1.00 92.38 101 GLY A C 1
ATOM 794 O O . GLY A 1 101 ? -5.371 13.178 -0.446 1.00 92.38 101 GLY A O 1
ATOM 795 N N . PRO A 1 102 ? -4.261 14.996 0.249 1.00 94.50 102 PRO A N 1
ATOM 796 C CA . PRO A 1 102 ? -2.937 14.383 0.128 1.00 94.50 102 PRO A CA 1
ATOM 797 C C . PRO A 1 102 ? -2.713 13.176 1.044 1.00 94.50 102 PRO A C 1
ATOM 799 O O . PRO A 1 102 ? -3.137 13.168 2.197 1.00 94.50 102 PRO A O 1
ATOM 802 N N . LEU A 1 103 ? -1.965 12.193 0.540 1.00 94.88 103 LEU A N 1
ATOM 803 C CA . LEU A 1 103 ? -1.526 11.006 1.269 1.00 94.88 103 LEU A CA 1
ATOM 804 C C . LEU A 1 103 ? 0.020 11.010 1.349 1.00 94.88 103 LEU A C 1
ATOM 806 O O . LEU A 1 103 ? 0.678 10.409 0.497 1.00 94.88 103 LEU A O 1
ATOM 810 N N . PRO A 1 104 ? 0.614 11.739 2.317 1.00 95.38 104 PRO A N 1
ATOM 811 C CA . PRO A 1 104 ? 2.059 11.961 2.382 1.00 95.38 104 PRO A CA 1
ATOM 812 C C . PRO A 1 104 ? 2.836 10.722 2.853 1.00 95.38 104 PRO A C 1
ATOM 814 O O . PRO A 1 104 ? 2.422 10.030 3.783 1.00 95.38 104 PRO A O 1
ATOM 817 N N . GLU A 1 105 ? 4.001 10.474 2.244 1.00 97.19 105 GLU A N 1
ATOM 818 C CA . GLU A 1 105 ? 4.975 9.485 2.736 1.00 97.19 105 GLU A CA 1
ATOM 819 C C . GLU A 1 105 ? 5.407 9.792 4.176 1.00 97.19 105 GLU A C 1
ATOM 821 O O . GLU A 1 105 ? 5.483 10.954 4.571 1.00 97.19 105 GLU A O 1
ATOM 826 N N . GLY A 1 106 ? 5.697 8.747 4.956 1.00 97.38 106 GLY A N 1
ATOM 827 C CA . GLY A 1 106 ? 6.042 8.886 6.375 1.00 97.38 106 GLY A CA 1
ATOM 828 C C . GLY A 1 106 ? 4.841 8.945 7.320 1.00 97.38 106 GLY A C 1
ATOM 829 O O . GLY A 1 106 ? 5.021 9.133 8.522 1.00 97.38 106 GLY A O 1
ATOM 830 N N . PHE A 1 107 ? 3.619 8.752 6.812 1.00 97.50 107 PHE A N 1
ATOM 831 C CA . PHE A 1 107 ? 2.396 8.774 7.614 1.00 97.50 107 PHE A CA 1
ATOM 832 C C . PHE A 1 107 ? 1.530 7.529 7.398 1.00 97.50 107 PHE A C 1
ATOM 834 O O . PHE A 1 107 ? 1.517 6.923 6.327 1.00 97.50 107 PHE A O 1
ATOM 841 N N . LEU A 1 108 ? 0.771 7.179 8.436 1.00 97.44 108 LEU A N 1
ATOM 842 C CA . LEU A 1 108 ? -0.347 6.247 8.384 1.00 97.44 108 LEU A CA 1
ATOM 843 C C . LEU A 1 108 ? -1.650 7.042 8.394 1.00 97.44 108 LEU A C 1
ATOM 845 O O . LEU A 1 108 ? -1.890 7.834 9.313 1.00 97.44 108 LEU A O 1
ATOM 849 N N . THR A 1 109 ? -2.519 6.777 7.425 1.00 96.56 109 THR A N 1
ATOM 850 C CA . THR A 1 109 ? -3.833 7.420 7.343 1.00 96.56 109 THR A CA 1
ATOM 851 C C . THR A 1 109 ? -4.935 6.400 7.576 1.00 96.56 109 THR A C 1
ATOM 853 O O . THR A 1 109 ? -5.060 5.429 6.837 1.00 96.56 109 THR A O 1
ATOM 856 N N . HIS A 1 110 ? -5.750 6.630 8.602 1.00 95.06 110 HIS A N 1
ATOM 857 C CA . HIS A 1 110 ? -6.973 5.880 8.873 1.00 95.06 110 HIS A CA 1
ATOM 858 C C . HIS A 1 110 ? -8.149 6.498 8.118 1.00 95.06 110 HIS A C 1
ATOM 860 O O . HIS A 1 110 ? -8.435 7.689 8.295 1.00 95.06 110 HIS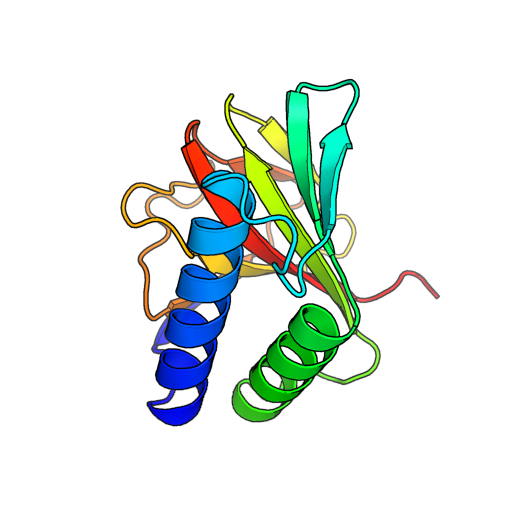 A O 1
ATOM 866 N N . ILE A 1 111 ? -8.795 5.668 7.303 1.00 94.25 111 ILE A N 1
ATOM 867 C CA . ILE A 1 111 ? -9.911 5.988 6.420 1.00 94.25 111 ILE A CA 1
ATOM 868 C C . ILE A 1 111 ? -11.187 5.349 6.960 1.00 94.25 111 ILE A C 1
ATOM 870 O O . ILE A 1 111 ? -11.241 4.139 7.220 1.00 94.25 111 ILE A O 1
ATOM 874 N N . THR A 1 112 ? -12.222 6.174 7.075 1.00 93.38 112 THR A N 1
ATOM 875 C CA . THR A 1 112 ? -13.549 5.794 7.582 1.00 93.38 112 THR A CA 1
ATOM 876 C C . THR A 1 112 ? -14.643 5.949 6.533 1.00 93.38 112 THR A C 1
ATOM 878 O O . THR A 1 112 ? -15.779 5.552 6.754 1.00 93.38 112 THR A O 1
ATOM 881 N N . GLU A 1 113 ? -14.323 6.536 5.390 1.00 92.75 113 GLU A N 1
ATOM 882 C CA . GLU A 1 113 ? -15.208 6.686 4.247 1.00 92.75 113 GLU A CA 1
ATOM 883 C C . GLU A 1 113 ? -15.455 5.323 3.597 1.00 92.75 113 GLU A C 1
ATOM 885 O O . GLU A 1 113 ? -14.536 4.511 3.522 1.00 92.75 113 GLU A O 1
ATOM 890 N N . GLU A 1 114 ? -16.691 5.073 3.154 1.00 92.50 114 GLU A N 1
ATOM 891 C CA . GLU A 1 114 ? -17.117 3.800 2.542 1.00 92.50 1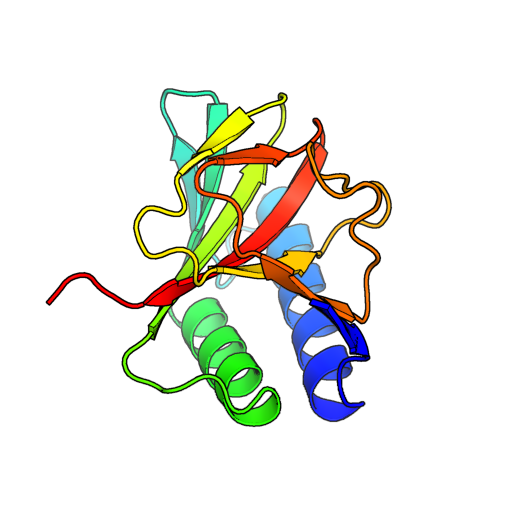14 GLU A CA 1
ATOM 892 C C . GLU A 1 114 ? -16.387 3.516 1.225 1.00 92.50 114 GLU A C 1
ATOM 894 O O . GLU A 1 114 ? -16.063 2.376 0.896 1.00 92.50 114 GLU A O 1
ATOM 899 N N . GLU A 1 115 ? -16.092 4.572 0.475 1.00 93.75 115 GLU A N 1
ATOM 900 C CA . GLU A 1 115 ? -15.321 4.514 -0.752 1.00 93.75 115 GLU A CA 1
ATOM 901 C C . GLU A 1 115 ? -14.356 5.694 -0.827 1.00 93.75 115 GLU A C 1
ATOM 903 O O . GLU A 1 115 ? -14.618 6.789 -0.326 1.00 93.75 115 GLU A O 1
ATOM 908 N N . LEU A 1 116 ? -13.225 5.458 -1.483 1.00 94.88 116 LEU A N 1
ATOM 909 C CA . LEU A 1 116 ? -12.253 6.492 -1.806 1.00 94.88 116 LEU A CA 1
ATOM 910 C C . LEU A 1 116 ? -11.675 6.242 -3.193 1.00 94.88 116 LEU A C 1
ATOM 912 O O . LEU A 1 116 ? -11.626 5.109 -3.668 1.00 94.88 116 LEU A O 1
ATOM 916 N N . THR A 1 117 ? -11.188 7.293 -3.834 1.00 96.25 117 THR A N 1
ATOM 917 C CA . THR A 1 117 ? -10.475 7.209 -5.109 1.00 96.25 117 THR A CA 1
ATOM 918 C C . THR A 1 117 ? -9.015 7.585 -4.911 1.00 96.25 117 THR A C 1
ATOM 920 O O . THR A 1 117 ? -8.740 8.684 -4.439 1.00 96.25 117 THR A O 1
ATOM 923 N N . LEU A 1 118 ? -8.086 6.700 -5.282 1.00 96.31 118 LEU A N 1
ATOM 924 C CA . LEU A 1 118 ? -6.653 7.010 -5.322 1.00 96.31 118 LEU A CA 1
ATOM 925 C C . LEU A 1 118 ? -6.283 7.675 -6.642 1.00 96.31 118 LEU A C 1
ATOM 927 O O . LEU A 1 118 ? -6.735 7.247 -7.706 1.00 96.31 118 LEU A O 1
ATOM 931 N N . SER A 1 119 ? -5.417 8.684 -6.577 1.00 96.31 119 SER A N 1
ATOM 932 C CA . SER A 1 119 ? -4.904 9.355 -7.768 1.00 96.31 119 SER A CA 1
ATOM 933 C C . SER A 1 119 ? -4.011 8.448 -8.623 1.00 96.31 119 SER A C 1
ATOM 935 O O . SER A 1 119 ? -3.370 7.534 -8.093 1.00 96.31 119 SER A O 1
ATOM 937 N N . PRO A 1 120 ? -3.905 8.723 -9.936 1.00 95.94 120 PRO A N 1
ATOM 938 C CA . PRO A 1 120 ? -2.948 8.050 -10.809 1.00 95.94 120 PRO A CA 1
ATOM 939 C C . PRO A 1 120 ? -1.512 8.127 -10.271 1.00 95.94 120 PRO A C 1
ATOM 941 O O . PRO A 1 120 ? -1.117 9.131 -9.678 1.00 95.94 120 PRO A O 1
ATOM 944 N N . GLY A 1 121 ? -0.734 7.074 -10.501 1.00 95.12 121 GLY A N 1
ATOM 945 C CA . GLY A 1 121 ? 0.655 6.944 -10.061 1.00 95.12 121 GLY A CA 1
ATOM 946 C C . GLY A 1 121 ? 0.836 6.573 -8.587 1.00 95.12 121 GLY A C 1
ATOM 947 O O . GLY A 1 121 ? 1.975 6.430 -8.150 1.00 95.12 121 GLY A O 1
ATOM 948 N N . SER A 1 122 ? -0.247 6.399 -7.821 1.00 96.88 122 SER A N 1
ATOM 949 C CA . SER A 1 122 ? -0.150 6.065 -6.396 1.00 96.88 122 SER A CA 1
ATOM 950 C C . SER A 1 122 ? 0.345 4.633 -6.193 1.00 96.88 122 SER A C 1
ATOM 952 O O . SER A 1 122 ? -0.180 3.707 -6.809 1.00 96.88 122 SER A O 1
ATOM 954 N N . THR A 1 123 ? 1.284 4.432 -5.274 1.00 97.44 123 THR A N 1
ATOM 955 C CA . THR A 1 123 ? 1.664 3.122 -4.734 1.00 97.44 123 THR A CA 1
ATOM 956 C C . THR A 1 123 ? 1.399 3.127 -3.237 1.00 97.44 123 THR A C 1
ATOM 958 O O . THR A 1 123 ? 1.947 3.959 -2.513 1.00 97.44 123 THR A O 1
ATOM 961 N N . VAL A 1 124 ? 0.531 2.233 -2.763 1.00 97.75 124 VAL A N 1
ATOM 962 C CA . VAL A 1 124 ? 0.000 2.282 -1.393 1.00 97.75 124 VAL A CA 1
ATOM 963 C C . VAL A 1 124 ? -0.110 0.878 -0.805 1.00 97.75 124 VAL A C 1
ATOM 965 O O . VAL A 1 124 ? -0.587 -0.051 -1.462 1.00 97.75 124 VAL A O 1
ATOM 968 N N . ILE A 1 125 ? 0.305 0.739 0.455 1.00 98.19 125 ILE A N 1
ATOM 969 C CA . ILE A 1 125 ? -0.002 -0.420 1.297 1.00 98.19 125 ILE A CA 1
ATOM 970 C C . ILE A 1 125 ? -1.362 -0.171 1.943 1.00 98.19 125 ILE A C 1
ATOM 972 O O . ILE A 1 125 ? -1.563 0.852 2.599 1.00 98.19 125 ILE A O 1
ATOM 976 N N . ILE A 1 126 ? -2.288 -1.104 1.756 1.00 97.06 126 ILE A N 1
ATOM 977 C CA . ILE A 1 126 ? -3.652 -1.031 2.271 1.00 97.06 126 ILE A CA 1
ATOM 978 C C . ILE A 1 126 ? -3.824 -2.126 3.318 1.00 97.06 126 ILE A C 1
ATOM 980 O O . ILE A 1 126 ? -3.714 -3.307 2.992 1.00 97.06 126 ILE A O 1
ATOM 984 N N . PHE A 1 127 ? -4.138 -1.739 4.550 1.00 96.44 127 PHE A N 1
ATOM 985 C CA . PHE A 1 127 ? -4.520 -2.641 5.632 1.00 96.44 127 PHE A CA 1
ATOM 986 C C . PHE A 1 127 ? -6.035 -2.614 5.808 1.00 96.44 127 PHE A C 1
ATOM 988 O O . PHE A 1 127 ? -6.625 -1.542 5.954 1.00 96.44 127 PHE A O 1
ATOM 995 N N . MET A 1 128 ? -6.666 -3.785 5.811 1.00 92.06 128 MET A N 1
ATOM 996 C CA . MET A 1 128 ? -8.111 -3.929 5.998 1.00 92.06 128 MET A CA 1
ATOM 997 C C . MET A 1 128 ? -8.402 -5.121 6.899 1.00 92.06 128 MET A C 1
ATOM 999 O O . MET A 1 128 ? -7.765 -6.170 6.788 1.00 92.06 128 MET A O 1
ATOM 1003 N N . LYS A 1 129 ? -9.404 -4.993 7.769 1.00 83.00 129 LYS A N 1
ATOM 1004 C CA . LYS A 1 129 ? -9.905 -6.135 8.536 1.00 83.00 129 LYS A CA 1
ATOM 1005 C C . LYS A 1 129 ? -10.417 -7.207 7.565 1.00 83.00 129 LYS A C 1
ATOM 1007 O O . LYS A 1 129 ? -11.188 -6.897 6.659 1.00 83.00 129 LYS A O 1
ATOM 1012 N N . ARG A 1 130 ? -10.008 -8.465 7.750 1.00 65.88 130 ARG A N 1
ATOM 1013 C CA . ARG A 1 130 ? -10.593 -9.582 6.996 1.00 65.88 130 ARG A CA 1
ATOM 1014 C C . ARG A 1 130 ? -12.069 -9.717 7.374 1.00 65.88 130 ARG A C 1
ATOM 1016 O O . ARG A 1 130 ? -12.387 -9.776 8.562 1.00 65.88 130 ARG A O 1
ATOM 1023 N N . SER A 1 131 ? -12.952 -9.761 6.378 1.00 56.62 131 SER A N 1
ATOM 1024 C CA . SER A 1 131 ? -14.329 -10.215 6.573 1.00 56.62 131 SER A CA 1
ATOM 1025 C C . SER A 1 131 ? -14.259 -11.665 7.061 1.00 56.62 131 SER A C 1
ATOM 1027 O O . SER A 1 131 ? -13.772 -12.531 6.335 1.00 56.62 131 SER A O 1
ATOM 1029 N N . SER A 1 132 ? -14.619 -11.882 8.325 1.00 50.38 132 SER A N 1
ATOM 1030 C CA . SER A 1 132 ? -14.794 -13.202 8.943 1.00 50.38 132 SER A CA 1
ATOM 1031 C C . SER A 1 132 ? -16.031 -13.898 8.406 1.00 50.38 132 SER A C 1
ATOM 1033 O O . SER A 1 132 ? -17.047 -13.175 8.284 1.00 50.38 132 SER A O 1
#